Protein AF-A0A821V6W7-F1 (afdb_monomer_lite)

Structure (mmCIF, N/CA/C/O backbone):
data_AF-A0A821V6W7-F1
#
_entry.id   AF-A0A821V6W7-F1
#
loop_
_atom_site.group_PDB
_atom_site.id
_atom_site.type_symbol
_atom_site.label_atom_id
_atom_site.label_alt_id
_atom_site.label_comp_id
_atom_site.label_asym_id
_atom_site.label_entity_id
_atom_site.label_seq_id
_atom_site.pdbx_PDB_ins_code
_atom_site.Cartn_x
_atom_site.Cartn_y
_atom_site.Cartn_z
_atom_site.occupancy
_atom_site.B_iso_or_equiv
_atom_site.auth_seq_id
_atom_site.auth_comp_id
_atom_site.auth_asym_id
_atom_site.auth_atom_id
_atom_site.pdbx_PDB_model_num
ATOM 1 N N . MET A 1 1 ? 1.147 -3.392 15.642 1.00 85.88 1 MET A N 1
ATOM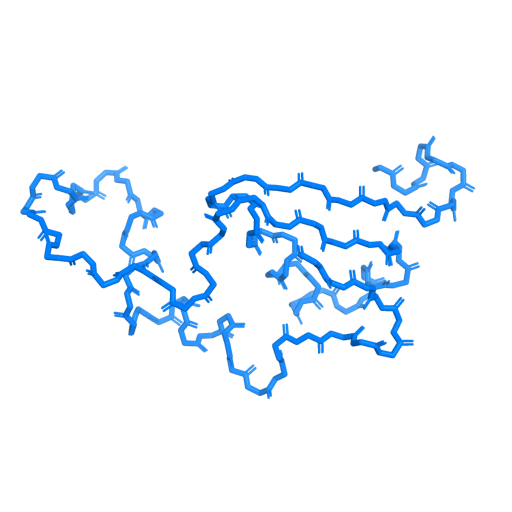 2 C CA . MET A 1 1 ? 0.984 -1.955 15.964 1.00 85.88 1 MET A CA 1
ATOM 3 C C . MET A 1 1 ? -0.399 -1.669 16.525 1.00 85.88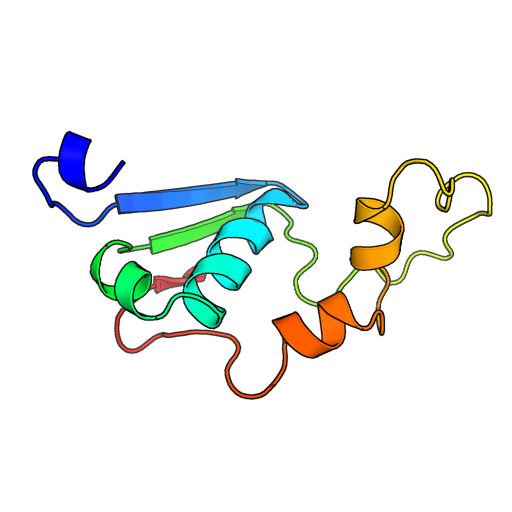 1 MET A C 1
ATOM 5 O O . MET A 1 1 ? -0.462 -1.261 17.669 1.00 85.88 1 MET A O 1
ATOM 9 N N . TYR A 1 2 ? -1.477 -1.968 15.793 1.00 94.25 2 TYR A N 1
ATOM 10 C CA . TYR A 1 2 ? -2.864 -1.766 16.241 1.00 94.25 2 TYR A CA 1
ATOM 11 C C . TYR A 1 2 ? -3.185 -2.359 17.628 1.00 94.25 2 TYR A C 1
ATOM 13 O O . TYR A 1 2 ? -3.612 -1.633 18.517 1.00 94.25 2 TYR A O 1
ATOM 21 N N . GLU A 1 3 ? -2.876 -3.639 17.869 1.00 96.38 3 GLU A N 1
ATOM 22 C CA . GLU A 1 3 ? -3.101 -4.255 19.194 1.00 96.38 3 GLU A CA 1
ATOM 23 C C . GLU A 1 3 ? -2.271 -3.590 20.302 1.00 96.38 3 GLU A C 1
ATOM 25 O O . GLU A 1 3 ? -2.762 -3.345 21.397 1.00 96.38 3 GLU A O 1
ATOM 30 N N . ARG A 1 4 ? -1.019 -3.216 20.002 1.00 96.75 4 ARG A N 1
ATOM 31 C CA . ARG A 1 4 ? -0.147 -2.496 20.950 1.00 96.75 4 ARG A CA 1
ATOM 32 C C . ARG A 1 4 ? -0.633 -1.074 21.233 1.00 96.75 4 ARG A C 1
ATOM 34 O O . ARG A 1 4 ? -0.285 -0.513 22.261 1.00 96.75 4 ARG A O 1
ATOM 41 N N . ALA A 1 5 ? -1.422 -0.507 20.326 1.00 96.44 5 ALA A N 1
ATOM 42 C CA . ALA A 1 5 ? -2.098 0.769 20.492 1.00 96.44 5 ALA A CA 1
ATOM 43 C C . ALA A 1 5 ? -3.478 0.604 21.156 1.00 96.44 5 ALA A C 1
ATOM 45 O O . ALA A 1 5 ? -4.328 1.471 20.987 1.00 96.44 5 ALA A O 1
ATOM 46 N N . ASN A 1 6 ? -3.739 -0.508 21.859 1.00 96.69 6 ASN A N 1
ATOM 47 C CA . ASN A 1 6 ? -5.040 -0.824 22.460 1.00 96.69 6 ASN A CA 1
ATOM 48 C C . ASN A 1 6 ? -6.199 -0.700 21.463 1.00 96.69 6 ASN A C 1
ATOM 50 O O . ASN A 1 6 ? -7.269 -0.196 21.796 1.00 96.69 6 ASN A O 1
ATOM 54 N N . ARG A 1 7 ? -5.976 -1.142 20.218 1.00 95.81 7 ARG A N 1
ATOM 55 C CA . ARG A 1 7 ? -6.971 -1.105 19.137 1.00 95.81 7 ARG A CA 1
ATOM 56 C C . ARG A 1 7 ? -7.412 0.311 18.738 1.00 95.81 7 ARG A C 1
ATOM 58 O O . ARG A 1 7 ? -8.419 0.476 18.047 1.00 95.81 7 ARG A O 1
ATOM 65 N N . HIS A 1 8 ? -6.646 1.339 19.104 1.00 97.62 8 HIS A N 1
ATOM 66 C CA . HIS A 1 8 ? -6.766 2.651 18.483 1.00 97.62 8 HIS A CA 1
ATOM 67 C C . HIS A 1 8 ? -6.166 2.620 17.076 1.00 97.62 8 HIS A C 1
ATOM 69 O O . HIS A 1 8 ? -5.124 2.003 16.832 1.00 97.62 8 HIS A O 1
ATOM 75 N N . ARG A 1 9 ? -6.838 3.297 16.139 1.00 97.81 9 ARG A N 1
ATOM 76 C CA . ARG A 1 9 ? -6.357 3.425 14.762 1.00 97.81 9 ARG A CA 1
ATOM 77 C C . ARG A 1 9 ? -5.004 4.135 14.753 1.00 97.81 9 ARG A C 1
ATOM 79 O O . ARG A 1 9 ? -4.803 5.103 15.483 1.00 97.81 9 ARG A O 1
ATOM 86 N N . VAL A 1 10 ? -4.087 3.660 13.919 1.00 97.62 10 VAL A N 1
ATOM 87 C CA . VAL A 1 10 ? -2.710 4.164 13.865 1.00 97.62 10 VAL A CA 1
ATOM 88 C C . VAL A 1 10 ? -2.494 5.089 12.674 1.00 97.62 10 VAL A C 1
ATOM 90 O O . VAL A 1 10 ? -3.106 4.925 11.621 1.00 97.62 10 VAL A O 1
ATOM 93 N N . ASN A 1 11 ? -1.587 6.048 12.834 1.00 97.38 11 ASN A N 1
ATOM 94 C CA . ASN A 1 11 ? -1.077 6.852 11.728 1.00 97.38 11 ASN A CA 1
ATOM 95 C C . ASN A 1 11 ? 0.203 6.209 11.201 1.00 97.38 11 ASN A C 1
ATOM 97 O O . ASN A 1 11 ? 1.026 5.743 11.992 1.00 97.38 11 ASN A O 1
ATOM 101 N N . ILE A 1 12 ? 0.379 6.201 9.885 1.00 96.75 12 ILE A N 1
ATOM 102 C CA . ILE A 1 12 ? 1.572 5.660 9.241 1.00 96.75 12 ILE A CA 1
ATOM 103 C C . ILE A 1 12 ? 2.261 6.781 8.476 1.00 96.75 12 ILE A C 1
ATOM 105 O O . ILE A 1 12 ? 1.631 7.463 7.673 1.00 96.75 12 ILE A O 1
ATOM 109 N N . ILE A 1 13 ? 3.555 6.959 8.729 1.00 96.44 13 ILE A N 1
ATOM 110 C CA . ILE A 1 13 ? 4.409 7.899 8.004 1.00 96.44 13 ILE A CA 1
ATOM 111 C C . ILE A 1 13 ? 5.489 7.076 7.313 1.00 96.44 13 ILE A C 1
ATOM 113 O O . ILE A 1 13 ? 6.174 6.294 7.972 1.00 96.44 13 ILE A O 1
ATOM 117 N N . GLY A 1 14 ? 5.620 7.229 5.999 1.00 93.94 14 GLY A N 1
ATOM 118 C CA . GLY A 1 14 ? 6.609 6.513 5.199 1.00 93.94 14 GLY A CA 1
ATOM 119 C C . GLY A 1 14 ? 7.388 7.466 4.305 1.00 93.94 14 GLY A C 1
ATOM 120 O O . GLY A 1 14 ? 6.830 8.430 3.787 1.00 93.94 14 GLY A O 1
ATOM 121 N N . HIS A 1 15 ? 8.677 7.197 4.115 1.00 94.06 15 HIS A N 1
ATOM 122 C CA . HIS A 1 15 ? 9.558 7.981 3.253 1.00 94.06 15 HIS A CA 1
ATOM 123 C C . HIS A 1 15 ? 10.003 7.149 2.048 1.00 94.06 15 HIS A C 1
ATOM 125 O O . HIS A 1 15 ? 10.318 5.969 2.198 1.00 94.06 15 HIS A O 1
ATOM 131 N N . SER A 1 16 ? 10.065 7.764 0.864 1.00 90.69 16 SER A N 1
ATOM 132 C CA . SER A 1 16 ? 10.514 7.113 -0.371 1.00 90.69 16 SER A CA 1
ATOM 133 C C . SER A 1 16 ? 9.703 5.834 -0.662 1.00 90.69 16 SER A C 1
ATOM 135 O O . SER A 1 16 ? 8.474 5.894 -0.733 1.00 90.69 16 SER A O 1
ATOM 137 N N . GLN A 1 17 ? 10.356 4.676 -0.799 1.00 85.94 17 GLN A N 1
ATOM 138 C CA . GLN A 1 17 ? 9.716 3.363 -0.958 1.00 85.94 17 GLN A CA 1
ATOM 139 C C . GLN A 1 17 ? 8.646 3.090 0.110 1.00 85.94 17 GLN A C 1
ATOM 141 O O . GLN A 1 17 ? 7.540 2.652 -0.212 1.00 85.94 17 GLN A O 1
ATOM 146 N N . ASP A 1 18 ? 8.940 3.376 1.377 1.00 85.50 18 ASP A N 1
ATOM 147 C CA . ASP A 1 18 ? 8.050 3.008 2.481 1.00 85.50 18 ASP A CA 1
ATOM 148 C C . ASP A 1 18 ? 6.803 3.884 2.556 1.00 85.50 18 ASP A C 1
ATOM 150 O O . ASP A 1 18 ? 5.820 3.513 3.193 1.00 85.50 18 ASP A O 1
ATOM 154 N N . GLY A 1 19 ? 6.784 5.010 1.838 1.00 88.94 19 GLY A N 1
ATOM 155 C CA . GLY A 1 19 ? 5.562 5.776 1.615 1.00 88.94 19 GLY A CA 1
ATOM 156 C C . GLY A 1 19 ? 4.538 5.045 0.737 1.00 88.94 19 GLY A C 1
ATOM 157 O O . GLY A 1 19 ? 3.430 5.542 0.565 1.00 88.94 19 GLY A O 1
ATOM 158 N N . MET A 1 20 ? 4.872 3.874 0.184 1.00 90.19 20 MET A N 1
ATOM 159 C CA . MET A 1 20 ? 3.976 3.054 -0.638 1.00 90.19 20 MET A CA 1
ATOM 160 C C . MET A 1 20 ? 3.605 1.726 0.013 1.00 90.19 20 MET A C 1
ATOM 162 O O . MET A 1 20 ? 2.485 1.250 -0.179 1.00 90.19 20 MET A O 1
ATOM 166 N N . THR A 1 21 ? 4.504 1.143 0.809 1.00 91.12 21 THR A N 1
ATOM 167 C CA . THR A 1 21 ? 4.308 -0.157 1.474 1.00 91.12 21 THR A CA 1
ATOM 168 C C . THR A 1 21 ? 2.953 -0.272 2.200 1.00 91.12 21 THR A C 1
ATOM 170 O O . THR A 1 21 ? 2.264 -1.278 2.014 1.00 91.12 21 THR A O 1
ATOM 173 N N . PRO A 1 22 ? 2.472 0.746 2.945 1.00 92.69 22 PRO A N 1
ATOM 174 C CA . PRO A 1 22 ? 1.162 0.677 3.588 1.00 92.69 22 PRO A CA 1
ATOM 175 C C . PRO A 1 22 ? -0.002 0.665 2.589 1.00 92.69 22 PRO A C 1
ATOM 177 O O . PRO A 1 22 ? -0.958 -0.073 2.796 1.00 92.69 22 PRO A O 1
ATOM 180 N N . ARG A 1 23 ? 0.079 1.401 1.469 1.00 93.25 23 ARG A N 1
ATOM 181 C CA . ARG A 1 23 ? -0.951 1.363 0.409 1.00 93.25 23 ARG A CA 1
ATOM 182 C C . ARG A 1 23 ? -1.058 -0.030 -0.209 1.00 93.25 23 ARG A C 1
ATOM 184 O O . ARG A 1 23 ? -2.167 -0.490 -0.465 1.00 93.25 23 ARG A O 1
ATOM 191 N N . TRP A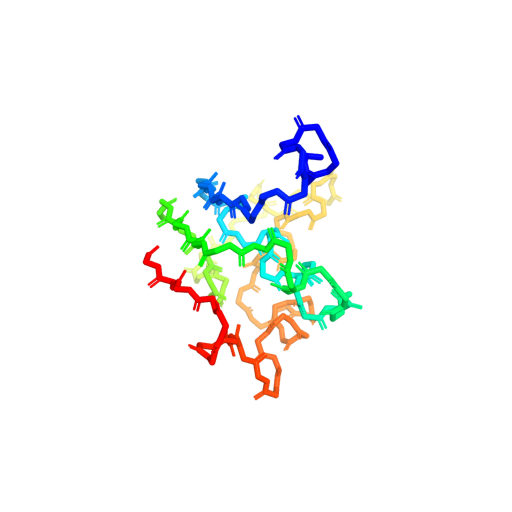 1 24 ? 0.069 -0.721 -0.390 1.00 93.94 24 TRP A N 1
ATOM 192 C CA . TRP A 1 24 ? 0.071 -2.105 -0.868 1.00 93.94 24 TRP A CA 1
ATOM 193 C C . TRP A 1 24 ? -0.684 -3.014 0.109 1.00 93.94 24 TRP A C 1
ATOM 195 O O . TRP A 1 24 ? -1.579 -3.755 -0.298 1.00 93.94 24 TRP A O 1
ATOM 205 N N . ALA A 1 25 ? -0.396 -2.896 1.410 1.00 95.00 25 ALA A N 1
ATOM 206 C CA . ALA A 1 25 ? -1.098 -3.657 2.440 1.00 95.00 25 ALA A CA 1
ATOM 207 C C . ALA A 1 25 ? -2.611 -3.374 2.442 1.00 95.00 25 ALA A C 1
ATOM 209 O O . ALA A 1 25 ? -3.410 -4.301 2.377 1.00 95.00 25 ALA A O 1
ATOM 210 N N . LEU A 1 26 ? -3.018 -2.102 2.418 1.00 94.69 26 LEU A N 1
ATOM 211 C CA . LEU A 1 26 ? -4.433 -1.707 2.417 1.00 94.69 26 LEU A CA 1
ATOM 212 C C . LEU A 1 26 ? -5.189 -2.214 1.181 1.00 94.69 26 LEU A C 1
ATOM 214 O O . LEU A 1 26 ? -6.393 -2.489 1.244 1.00 94.69 26 LEU A O 1
ATOM 218 N N . ARG A 1 27 ? -4.497 -2.343 0.046 1.00 94.25 27 ARG A N 1
ATOM 219 C CA . ARG A 1 27 ? -5.071 -2.873 -1.188 1.00 94.25 27 ARG A CA 1
ATOM 220 C C . ARG A 1 27 ? -5.320 -4.376 -1.102 1.00 94.25 27 ARG A C 1
ATOM 222 O O . ARG A 1 27 ? -6.444 -4.803 -1.361 1.00 94.25 27 ARG A O 1
ATOM 229 N N . PHE A 1 28 ? -4.307 -5.153 -0.725 1.00 95.44 28 PHE A N 1
ATOM 230 C CA . PHE A 1 28 ? -4.355 -6.620 -0.785 1.00 95.44 28 PHE A CA 1
ATOM 231 C C . PHE A 1 28 ? -4.799 -7.301 0.523 1.00 95.44 28 PHE A C 1
ATOM 233 O O . PHE A 1 28 ? -5.155 -8.475 0.492 1.00 95.44 28 PHE A O 1
ATOM 240 N N . TRP A 1 29 ? -4.871 -6.561 1.636 1.00 96.75 29 TRP A N 1
ATOM 241 C CA . TRP A 1 29 ? -5.422 -6.995 2.928 1.00 96.75 29 TRP A CA 1
ATOM 242 C C . TRP A 1 29 ? -6.480 -5.996 3.424 1.00 96.75 29 TRP A C 1
ATOM 244 O O . TRP A 1 29 ? -6.181 -5.111 4.233 1.00 96.75 29 TRP A O 1
ATOM 254 N N . PRO A 1 30 ? -7.725 -6.079 2.916 1.00 95.75 30 PRO A N 1
ATOM 255 C CA . PRO A 1 30 ? -8.762 -5.080 3.184 1.00 95.75 30 PRO A CA 1
ATOM 256 C C . PRO A 1 30 ? -9.129 -4.907 4.664 1.00 95.75 30 PRO A C 1
ATOM 258 O O . PRO A 1 30 ? -9.532 -3.820 5.073 1.00 95.75 30 PRO A O 1
ATOM 261 N N . ASP A 1 31 ? -8.968 -5.949 5.476 1.00 96.81 31 ASP A N 1
ATOM 262 C CA . ASP A 1 31 ? -9.218 -5.948 6.919 1.00 96.81 31 ASP A CA 1
ATOM 263 C C . ASP A 1 31 ? -8.330 -4.942 7.675 1.00 96.81 31 ASP A C 1
ATOM 265 O O . ASP A 1 31 ? -8.750 -4.355 8.678 1.00 96.81 31 ASP A O 1
ATOM 269 N N . THR A 1 32 ? -7.143 -4.647 7.138 1.00 96.56 32 THR A N 1
ATOM 270 C CA . THR A 1 32 ? -6.203 -3.678 7.722 1.00 96.56 32 THR A CA 1
ATOM 271 C C . THR A 1 32 ? -6.679 -2.224 7.635 1.00 96.56 32 THR A C 1
ATOM 273 O O . THR A 1 32 ? -6.217 -1.389 8.415 1.00 96.56 32 THR A O 1
ATOM 276 N N . ARG A 1 33 ? -7.636 -1.895 6.754 1.00 96.31 33 ARG A N 1
ATOM 277 C CA . ARG A 1 33 ? -8.128 -0.512 6.561 1.00 96.31 33 ARG A CA 1
ATOM 278 C C . ARG A 1 33 ? -8.771 0.063 7.818 1.00 96.31 33 ARG A C 1
ATOM 280 O O . ARG A 1 33 ? -8.529 1.215 8.173 1.00 96.31 33 ARG A O 1
ATOM 287 N N . SER A 1 34 ? -9.490 -0.783 8.554 1.00 96.69 34 SER A N 1
ATOM 288 C CA . SER A 1 34 ? -10.105 -0.426 9.838 1.00 96.69 34 SER A CA 1
ATOM 289 C C . SER A 1 34 ? -9.082 -0.028 10.915 1.00 96.69 34 SER A C 1
ATOM 291 O O . SER A 1 34 ? -9.425 0.649 11.883 1.00 96.69 34 SER A O 1
ATOM 293 N N . MET A 1 35 ? -7.810 -0.400 10.737 1.00 97.75 35 MET A N 1
ATOM 294 C CA . MET A 1 35 ? -6.739 -0.190 11.711 1.00 97.75 35 MET A CA 1
ATOM 295 C C . MET A 1 35 ? -5.946 1.103 11.482 1.00 97.75 35 MET A C 1
ATOM 297 O O . MET A 1 35 ? -5.211 1.520 12.375 1.00 97.75 35 MET A O 1
ATOM 301 N N . VAL A 1 36 ? -6.062 1.740 10.314 1.00 97.56 36 VAL A N 1
ATOM 302 C CA . VAL A 1 36 ? -5.235 2.894 9.911 1.00 97.56 36 VAL A CA 1
ATOM 303 C C . VAL A 1 36 ? -6.090 4.148 9.849 1.00 97.56 36 VAL A C 1
ATOM 305 O O . VAL A 1 36 ? -7.159 4.096 9.266 1.00 97.56 36 VAL A O 1
ATOM 308 N N . ASN A 1 37 ? -5.644 5.260 10.435 1.00 97.75 37 ASN A N 1
ATOM 309 C CA . ASN A 1 37 ? -6.359 6.542 10.420 1.00 97.75 37 ASN A CA 1
ATOM 310 C C . ASN A 1 37 ? -5.814 7.508 9.358 1.00 97.75 37 ASN A C 1
ATOM 312 O O . ASN A 1 37 ? -6.576 8.040 8.558 1.00 97.75 37 ASN A O 1
ATOM 316 N N . ASN A 1 38 ? -4.493 7.706 9.338 1.00 96.75 38 ASN A N 1
ATOM 317 C CA . ASN A 1 38 ? -3.812 8.568 8.373 1.00 96.75 38 ASN A CA 1
ATOM 318 C C . ASN A 1 38 ? -2.624 7.844 7.737 1.00 96.75 38 ASN A C 1
ATOM 320 O O . ASN A 1 38 ? -1.920 7.086 8.413 1.00 96.75 38 ASN A O 1
ATOM 324 N N . MET A 1 39 ? -2.351 8.161 6.476 1.00 95.50 39 MET A N 1
ATOM 325 C CA . MET A 1 39 ? -1.146 7.766 5.763 1.00 95.50 39 MET A CA 1
ATOM 326 C C . MET A 1 39 ? -0.451 9.003 5.192 1.00 95.50 39 MET A C 1
ATOM 328 O O . MET A 1 39 ? -0.988 9.669 4.313 1.00 95.50 39 MET A O 1
ATOM 332 N N . VAL A 1 40 ? 0.753 9.283 5.689 1.00 95.38 40 VAL A N 1
ATOM 333 C CA . VAL A 1 40 ? 1.571 10.427 5.277 1.00 95.38 40 VAL A CA 1
ATOM 334 C C . VAL A 1 40 ? 2.781 9.932 4.492 1.00 95.38 40 VAL A C 1
ATOM 336 O O . VAL A 1 40 ? 3.590 9.155 5.006 1.00 95.38 40 VAL A O 1
ATOM 339 N N . GLY A 1 41 ? 2.909 10.372 3.244 1.00 94.06 41 GLY A N 1
ATOM 340 C CA . GLY A 1 41 ? 4.005 9.999 2.356 1.00 94.06 41 GLY A CA 1
ATOM 341 C C . GLY A 1 41 ? 5.020 11.124 2.175 1.00 94.06 41 GLY A C 1
ATOM 342 O O . GLY A 1 41 ? 4.714 12.161 1.597 1.00 94.06 41 GLY A O 1
ATOM 343 N N . LEU A 1 42 ? 6.273 10.886 2.559 1.00 94.62 42 LEU A N 1
ATOM 344 C CA . LEU A 1 42 ? 7.395 11.793 2.310 1.00 94.62 42 LEU A CA 1
ATOM 345 C C . LEU A 1 42 ? 8.137 11.353 1.038 1.00 94.62 42 LEU A C 1
ATOM 347 O O . LEU A 1 42 ? 8.860 10.360 1.049 1.00 94.62 42 LEU A O 1
ATOM 351 N N . ALA A 1 43 ? 7.932 12.074 -0.067 1.00 91.94 43 ALA A N 1
ATOM 352 C CA . ALA A 1 43 ? 8.481 11.749 -1.392 1.00 91.94 43 ALA A CA 1
ATOM 353 C C . ALA A 1 43 ? 8.231 10.293 -1.885 1.00 91.94 43 ALA A C 1
ATOM 355 O O . ALA A 1 43 ? 9.169 9.630 -2.335 1.00 91.94 43 ALA A O 1
ATOM 356 N N . PRO A 1 44 ? 6.991 9.759 -1.818 1.00 89.69 44 PRO A N 1
ATOM 357 C CA . PRO A 1 44 ? 6.693 8.409 -2.292 1.00 89.69 44 PRO A CA 1
ATOM 358 C C . PRO A 1 44 ? 6.679 8.311 -3.824 1.00 89.69 44 PRO A C 1
ATOM 360 O O . PRO A 1 44 ? 6.094 9.158 -4.503 1.00 89.69 44 PRO A O 1
ATOM 363 N N . ALA A 1 45 ? 7.216 7.218 -4.370 1.00 85.81 45 ALA A N 1
ATOM 364 C CA . ALA A 1 45 ? 7.207 6.917 -5.807 1.00 85.81 45 ALA A CA 1
ATOM 365 C C . ALA A 1 45 ? 5.856 6.334 -6.285 1.00 85.81 45 ALA A C 1
ATOM 367 O O . ALA A 1 45 ? 5.805 5.249 -6.856 1.00 85.81 45 ALA A O 1
ATOM 368 N N . LYS A 1 46 ? 4.741 7.033 -6.022 1.00 84.25 46 LYS A N 1
ATOM 369 C CA . LYS A 1 46 ? 3.358 6.503 -6.129 1.00 84.25 46 LYS A CA 1
ATOM 370 C C . LYS A 1 46 ? 3.010 5.852 -7.476 1.00 84.25 46 LYS A C 1
ATOM 372 O O . LYS A 1 46 ? 2.291 4.861 -7.494 1.00 84.25 46 LYS A O 1
ATOM 377 N N . HIS A 1 47 ? 3.549 6.374 -8.572 1.00 88.88 47 HIS A N 1
ATOM 378 C CA . HIS A 1 47 ? 3.350 5.831 -9.922 1.00 88.88 47 HIS A CA 1
ATOM 379 C C . HIS A 1 47 ? 4.633 5.231 -10.502 1.00 88.88 47 HIS A C 1
ATOM 381 O O . HIS A 1 47 ? 4.753 5.023 -11.701 1.00 88.88 47 HIS A O 1
ATOM 387 N N . GLY A 1 48 ? 5.594 4.924 -9.640 1.00 85.31 48 GLY A N 1
ATOM 388 C CA . GLY A 1 48 ? 6.939 4.555 -10.025 1.00 85.31 48 GLY A CA 1
ATOM 389 C C . GLY A 1 48 ? 7.816 5.769 -10.275 1.00 85.31 48 GLY A C 1
ATOM 390 O O . GLY A 1 48 ? 7.414 6.920 -10.086 1.00 85.31 48 GLY A O 1
ATOM 391 N N . ILE A 1 49 ? 9.055 5.480 -10.642 1.00 81.75 49 ILE A N 1
ATOM 392 C CA . ILE A 1 49 ? 10.035 6.483 -11.036 1.00 81.75 49 ILE A CA 1
ATOM 393 C C . ILE A 1 49 ? 10.263 6.396 -12.543 1.00 81.75 49 ILE A C 1
ATOM 395 O O . ILE A 1 49 ? 10.659 5.349 -13.058 1.00 81.75 49 ILE A O 1
ATOM 399 N N . ASP A 1 50 ? 10.070 7.521 -13.233 1.00 73.69 50 ASP A N 1
ATOM 400 C CA . ASP A 1 50 ? 10.545 7.740 -14.603 1.00 73.69 50 ASP A CA 1
ATOM 401 C C . ASP A 1 50 ? 12.040 8.052 -14.554 1.00 73.69 50 ASP A C 1
ATOM 403 O O . ASP A 1 50 ? 12.502 9.148 -14.870 1.00 73.69 50 ASP A O 1
ATOM 407 N N . ARG A 1 51 ? 12.824 7.108 -14.043 1.00 59.31 51 ARG A N 1
ATOM 408 C CA . ARG A 1 51 ? 14.271 7.209 -14.139 1.00 59.31 51 ARG A CA 1
ATOM 409 C C . ARG A 1 51 ? 14.667 6.494 -15.418 1.00 59.31 51 ARG A C 1
ATOM 411 O O . ARG A 1 51 ? 14.226 5.373 -15.663 1.00 59.31 51 ARG A O 1
ATOM 418 N N . GLN A 1 52 ? 15.524 7.129 -16.214 1.00 55.31 52 GLN A N 1
ATOM 419 C CA . GLN A 1 52 ? 16.425 6.403 -17.101 1.00 55.31 52 GLN A CA 1
ATOM 420 C C . GLN A 1 52 ? 17.304 5.580 -16.159 1.00 55.31 52 GLN A C 1
ATOM 422 O O . GLN A 1 52 ? 18.327 6.056 -15.673 1.00 55.31 52 GLN A O 1
ATOM 427 N N . LEU A 1 53 ? 16.790 4.430 -15.731 1.00 60.56 53 LEU A N 1
ATOM 428 C CA . LEU A 1 53 ? 17.513 3.563 -14.833 1.00 60.56 53 LEU A CA 1
ATOM 429 C C . LEU A 1 53 ? 18.726 3.114 -15.639 1.00 60.56 53 LEU A C 1
ATOM 431 O O . LEU A 1 53 ? 18.575 2.445 -16.660 1.00 60.56 53 LEU A O 1
ATOM 435 N N . SER A 1 54 ? 19.910 3.573 -15.247 1.00 60.06 54 SER A N 1
ATOM 436 C CA . SER A 1 54 ? 21.134 3.019 -15.802 1.00 60.06 54 SER A CA 1
ATOM 437 C C . SER A 1 54 ? 21.185 1.527 -15.466 1.00 60.06 54 SER A C 1
ATOM 439 O O . SER A 1 54 ? 20.548 1.073 -14.510 1.00 60.06 54 SER A O 1
ATOM 441 N N . ASP A 1 55 ? 21.969 0.753 -16.212 1.00 58.59 55 ASP A N 1
ATOM 442 C CA . ASP A 1 55 ? 22.167 -0.669 -15.900 1.00 58.59 55 ASP A CA 1
ATOM 443 C C . ASP A 1 55 ? 22.673 -0.875 -14.448 1.00 58.59 55 ASP A C 1
ATOM 445 O O . ASP A 1 55 ? 22.343 -1.873 -13.807 1.00 58.59 55 ASP A O 1
ATOM 449 N N . ASP A 1 56 ? 23.366 0.121 -13.876 1.00 61.94 56 ASP A N 1
ATOM 450 C CA . ASP A 1 56 ? 23.791 0.158 -12.466 1.00 61.94 56 ASP A CA 1
ATOM 451 C C . ASP A 1 56 ? 22.630 0.394 -11.475 1.00 61.94 56 ASP A C 1
ATOM 453 O O . ASP A 1 56 ? 22.619 -0.138 -10.354 1.00 61.94 56 ASP A O 1
ATOM 457 N N . ASP A 1 57 ? 21.617 1.168 -11.879 1.00 61.62 57 ASP A N 1
ATOM 458 C CA . ASP A 1 57 ? 20.387 1.364 -11.110 1.00 61.62 57 ASP A CA 1
ATOM 459 C C . ASP A 1 57 ? 19.511 0.100 -11.150 1.00 61.62 57 ASP A C 1
ATOM 461 O O . ASP A 1 57 ? 18.809 -0.177 -10.182 1.00 61.62 57 ASP A O 1
ATOM 465 N N . LEU A 1 58 ? 19.616 -0.739 -12.182 1.00 66.19 58 LEU A N 1
ATOM 466 C CA . LEU A 1 58 ? 18.831 -1.969 -12.358 1.00 66.19 58 LEU A CA 1
ATOM 467 C C . LEU A 1 58 ? 19.579 -3.259 -12.016 1.00 66.19 58 LEU A C 1
ATOM 469 O O . LEU A 1 58 ? 19.310 -4.328 -12.565 1.00 66.19 58 LEU A O 1
ATOM 473 N N . SER A 1 59 ? 20.473 -3.189 -11.031 1.00 68.81 59 SER A N 1
ATOM 474 C CA . SER A 1 59 ? 21.138 -4.377 -10.503 1.00 68.81 59 SER A CA 1
ATOM 475 C C . SER A 1 59 ? 20.123 -5.499 -10.189 1.00 68.81 59 SER A C 1
ATOM 477 O O . SER A 1 59 ? 19.187 -5.280 -9.409 1.00 68.81 59 SER A O 1
ATOM 479 N N . PRO A 1 60 ? 20.281 -6.716 -10.749 1.00 69.94 60 PRO A N 1
ATOM 480 C CA . PRO A 1 60 ? 19.322 -7.815 -10.576 1.00 69.94 60 PRO A CA 1
A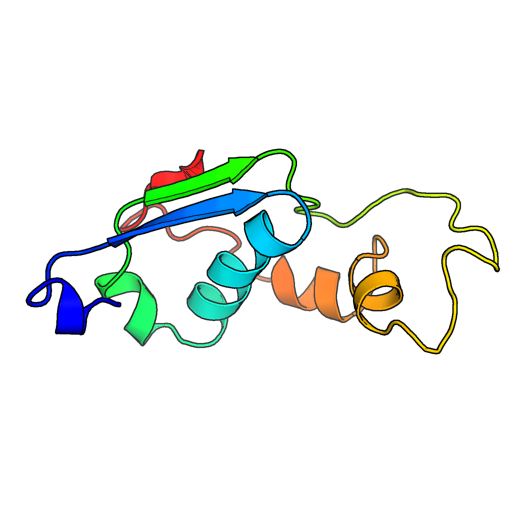TOM 481 C C . PRO A 1 60 ? 19.216 -8.293 -9.120 1.00 69.94 60 PRO A C 1
ATOM 483 O O . PRO A 1 60 ? 18.274 -8.990 -8.751 1.00 69.94 60 PRO A O 1
ATOM 486 N N . TRP A 1 61 ? 20.162 -7.886 -8.274 1.00 76.38 61 TRP A N 1
ATOM 487 C CA . TRP A 1 61 ? 20.233 -8.237 -6.859 1.00 76.38 61 TRP A CA 1
ATOM 488 C C . TRP A 1 61 ? 19.312 -7.397 -5.968 1.00 76.38 61 TRP A C 1
ATOM 490 O O . TRP A 1 61 ? 19.176 -7.703 -4.785 1.00 76.38 61 TRP A O 1
ATOM 500 N N . ILE A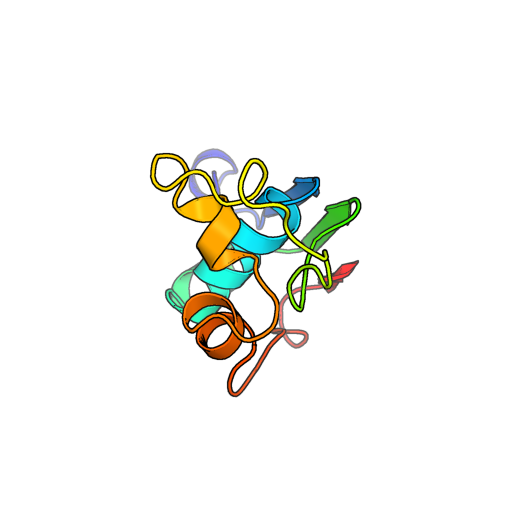 1 62 ? 18.668 -6.350 -6.505 1.00 83.44 62 ILE A N 1
ATOM 501 C CA . ILE A 1 62 ? 17.762 -5.478 -5.744 1.00 83.44 62 ILE A CA 1
ATOM 502 C C . ILE A 1 62 ? 16.383 -5.448 -6.426 1.00 83.44 62 ILE A C 1
ATOM 504 O O . ILE A 1 62 ? 16.055 -4.482 -7.121 1.00 83.44 62 ILE A O 1
ATOM 508 N N . PRO A 1 63 ? 15.536 -6.479 -6.216 1.00 85.94 63 PRO A N 1
ATOM 509 C CA . PRO A 1 63 ? 14.231 -6.595 -6.873 1.00 85.94 63 PRO A CA 1
ATOM 510 C C . PRO A 1 63 ? 13.336 -5.362 -6.711 1.00 85.94 63 PRO A C 1
ATOM 512 O O . PRO A 1 63 ? 12.629 -4.986 -7.641 1.00 85.94 63 PRO A O 1
ATOM 515 N N . ALA A 1 64 ? 13.408 -4.687 -5.559 1.00 85.31 64 ALA A N 1
ATOM 516 C CA . ALA A 1 64 ? 12.633 -3.478 -5.288 1.00 85.31 64 ALA A CA 1
ATOM 517 C C . ALA A 1 64 ? 12.840 -2.380 -6.347 1.00 85.31 64 ALA A C 1
ATOM 519 O O . ALA A 1 64 ? 11.890 -1.685 -6.695 1.00 85.31 64 ALA A O 1
ATOM 520 N N . ARG A 1 65 ? 14.047 -2.245 -6.917 1.00 82.00 65 ARG A N 1
ATOM 521 C CA . ARG A 1 65 ? 14.321 -1.228 -7.946 1.00 82.00 65 ARG A CA 1
ATOM 522 C C . ARG A 1 65 ? 13.557 -1.501 -9.241 1.00 82.00 65 ARG A C 1
ATOM 524 O O . ARG A 1 65 ? 12.966 -0.584 -9.801 1.00 82.00 65 ARG A O 1
ATOM 531 N N . TRP A 1 66 ? 13.481 -2.767 -9.650 1.00 85.38 66 TRP A N 1
ATOM 532 C CA . TRP A 1 66 ? 12.660 -3.203 -10.783 1.00 85.38 66 TRP A CA 1
ATOM 533 C C . TRP A 1 66 ? 11.166 -3.007 -10.519 1.00 85.38 66 TRP A C 1
ATOM 535 O O . TRP A 1 66 ? 10.416 -2.606 -11.404 1.00 85.38 66 TRP A O 1
ATOM 545 N N . GLN A 1 67 ? 10.725 -3.255 -9.285 1.00 89.06 67 GLN A N 1
ATOM 546 C CA . GLN A 1 67 ? 9.326 -3.084 -8.893 1.00 89.06 67 GLN A CA 1
ATOM 547 C C . GLN A 1 67 ? 8.895 -1.606 -8.888 1.00 89.06 67 GLN A C 1
ATOM 549 O O . GLN A 1 67 ? 7.739 -1.322 -9.196 1.00 89.06 67 GLN A O 1
ATOM 554 N N . PHE A 1 68 ? 9.806 -0.664 -8.617 1.00 86.31 68 PHE A N 1
ATOM 555 C CA . PHE A 1 68 ? 9.524 0.778 -8.687 1.00 86.31 68 PHE A CA 1
ATOM 556 C C . PHE A 1 68 ? 9.568 1.390 -10.079 1.00 86.31 68 PHE A C 1
ATOM 558 O O . PHE A 1 68 ? 9.185 2.552 -10.221 1.00 86.31 68 PHE A O 1
ATOM 565 N N . ALA A 1 69 ? 10.022 0.661 -11.095 1.00 85.06 69 ALA A N 1
ATOM 566 C CA . ALA A 1 69 ? 10.014 1.186 -12.450 1.00 85.06 69 ALA A CA 1
ATOM 567 C C . ALA A 1 69 ? 8.579 1.542 -12.871 1.00 85.06 69 ALA A C 1
ATOM 569 O O . ALA A 1 69 ? 7.636 0.776 -12.628 1.00 85.06 69 ALA A O 1
ATOM 570 N N . HIS A 1 70 ? 8.409 2.708 -13.500 1.00 87.56 70 HIS A N 1
ATOM 571 C CA . HIS A 1 70 ? 7.138 3.059 -14.126 1.00 87.56 70 HIS A CA 1
ATOM 572 C C . HIS A 1 70 ? 6.739 1.958 -15.128 1.00 87.56 70 HIS A C 1
ATOM 574 O O . HIS A 1 70 ? 7.567 1.455 -15.888 1.00 87.56 70 HIS A O 1
ATOM 580 N N . GLY A 1 71 ? 5.477 1.526 -15.078 1.00 87.81 71 GLY A N 1
ATOM 581 C CA . GLY A 1 71 ? 4.967 0.430 -15.911 1.00 87.81 71 GLY A CA 1
ATOM 582 C C . GLY A 1 71 ? 5.387 -0.987 -15.491 1.00 87.81 71 GLY A C 1
ATOM 583 O O . GLY A 1 71 ? 5.023 -1.943 -16.176 1.00 87.81 71 GLY A O 1
ATOM 584 N N . SER A 1 72 ? 6.111 -1.171 -14.378 1.00 90.38 72 SER A N 1
ATOM 585 C CA . SER A 1 72 ? 6.360 -2.515 -13.842 1.00 90.38 72 SER A CA 1
ATOM 586 C C . SER A 1 72 ? 5.039 -3.209 -13.478 1.00 90.38 72 SER A C 1
ATOM 588 O O . SER A 1 72 ? 4.063 -2.563 -13.091 1.00 90.38 72 SER A O 1
ATOM 590 N N . GLN A 1 73 ? 5.001 -4.545 -13.524 1.00 94.69 73 GLN A N 1
ATOM 591 C CA . GLN A 1 73 ? 3.788 -5.294 -13.162 1.00 94.69 73 GLN A CA 1
ATOM 592 C C . GLN A 1 73 ? 3.337 -5.021 -11.720 1.00 94.69 73 GLN A C 1
ATOM 594 O O . GLN A 1 73 ? 2.138 -4.947 -11.450 1.00 94.69 73 GLN A O 1
ATOM 599 N N . VAL A 1 74 ? 4.287 -4.825 -10.799 1.00 91.88 74 VAL A N 1
ATOM 600 C CA . VAL A 1 74 ? 3.985 -4.461 -9.409 1.00 91.88 74 VAL A CA 1
ATOM 601 C C . VAL A 1 74 ? 3.364 -3.070 -9.343 1.00 91.88 74 VAL A C 1
ATOM 603 O O . VAL A 1 74 ? 2.363 -2.897 -8.654 1.00 91.88 74 VAL A O 1
ATOM 606 N N . MET A 1 75 ? 3.883 -2.100 -10.099 1.00 92.44 75 MET A N 1
ATOM 607 C CA . MET A 1 75 ? 3.328 -0.747 -10.131 1.00 92.44 75 MET A CA 1
ATOM 608 C C . MET A 1 75 ? 1.929 -0.711 -10.758 1.00 92.44 75 MET A C 1
ATOM 610 O O . MET A 1 75 ? 1.030 -0.048 -10.237 1.00 92.44 75 MET A O 1
ATOM 614 N N . CYS A 1 76 ? 1.706 -1.478 -11.828 1.00 94.44 76 CYS A N 1
ATOM 615 C CA . CYS A 1 76 ? 0.380 -1.645 -12.419 1.00 94.44 76 CYS A CA 1
ATOM 616 C C . CYS A 1 76 ? -0.601 -2.281 -11.424 1.00 94.44 76 CYS A C 1
ATOM 618 O O . CYS A 1 76 ? -1.717 -1.794 -11.265 1.00 94.44 76 CYS A O 1
ATOM 620 N N . ALA A 1 77 ? -0.195 -3.332 -10.705 1.00 94.88 77 ALA A N 1
ATOM 621 C CA . ALA A 1 77 ? -1.039 -3.962 -9.690 1.00 94.88 77 ALA A CA 1
ATOM 622 C C . ALA A 1 77 ? -1.340 -3.014 -8.514 1.00 94.88 77 ALA A C 1
ATOM 624 O O . ALA A 1 77 ? -2.488 -2.951 -8.060 1.00 94.88 77 ALA A O 1
ATOM 625 N N . PHE A 1 78 ? -0.339 -2.248 -8.066 1.00 93.69 78 PHE A N 1
ATOM 626 C CA . PHE A 1 78 ? -0.438 -1.270 -6.980 1.00 93.69 78 PHE A CA 1
ATOM 627 C C . PHE A 1 78 ? -1.443 -0.149 -7.279 1.00 93.69 78 PHE A C 1
ATOM 629 O O . PHE A 1 78 ? -2.202 0.221 -6.386 1.00 93.69 78 PHE A O 1
ATOM 636 N N . ASN A 1 79 ? -1.489 0.337 -8.526 1.00 94.00 79 ASN A N 1
ATOM 637 C CA . ASN A 1 79 ? -2.374 1.434 -8.947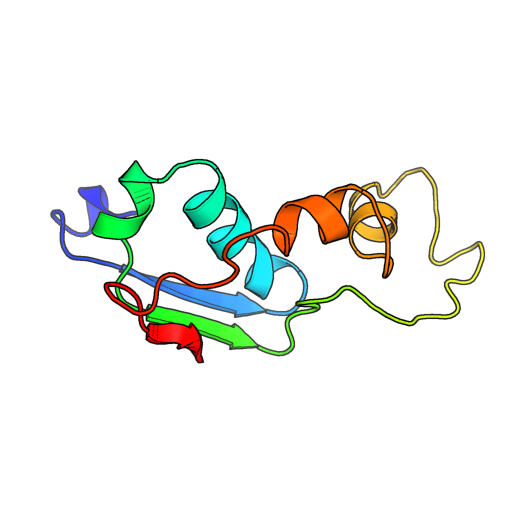 1.00 94.00 79 ASN A CA 1
ATOM 638 C C . ASN A 1 79 ? -3.664 0.975 -9.650 1.00 94.00 79 ASN A C 1
ATOM 640 O O . ASN A 1 79 ? -4.480 1.789 -10.068 1.00 94.00 79 ASN A O 1
ATOM 644 N N . SER A 1 80 ? -3.879 -0.332 -9.802 1.00 94.19 80 SER A N 1
ATOM 645 C CA . SER A 1 80 ? -5.080 -0.849 -10.468 1.00 94.19 80 SER A CA 1
ATOM 646 C C . SER A 1 80 ? -6.359 -0.608 -9.653 1.00 94.19 80 SER A C 1
ATOM 648 O O . SER A 1 80 ? -6.350 -0.664 -8.426 1.00 94.19 80 SER A O 1
ATOM 650 N N . PHE A 1 81 ? -7.495 -0.458 -10.340 1.00 91.25 81 PHE A N 1
ATOM 651 C CA . PHE A 1 81 ? -8.846 -0.322 -9.771 1.00 91.25 81 PHE A CA 1
ATOM 652 C C . PHE A 1 81 ? -9.031 0.877 -8.827 1.00 91.25 81 PHE A C 1
ATOM 654 O O . PHE A 1 81 ? -9.556 1.900 -9.243 1.00 91.25 81 PHE A O 1
ATOM 661 N N . GLN A 1 82 ? -8.633 0.732 -7.563 1.00 92.31 82 GLN A N 1
ATOM 662 C CA . GLN A 1 82 ? -8.812 1.722 -6.507 1.00 92.31 82 GLN A CA 1
ATOM 663 C C . GLN A 1 82 ? -7.463 1.951 -5.832 1.00 92.31 82 GLN A C 1
ATOM 665 O O . GLN A 1 82 ? -6.876 1.012 -5.278 1.00 92.31 82 GLN A O 1
ATOM 670 N N . GLU A 1 83 ? -6.996 3.195 -5.889 1.00 91.44 83 GLU A N 1
ATOM 671 C CA . GLU A 1 83 ? -5.692 3.615 -5.374 1.00 91.44 83 GLU A CA 1
ATOM 672 C C . GLU A 1 83 ? -5.709 4.023 -3.896 1.00 91.44 83 GLU A C 1
ATOM 674 O O . GLU A 1 83 ? -4.741 3.771 -3.171 1.00 91.44 83 GLU A O 1
ATOM 679 N N . THR A 1 84 ? -6.799 4.655 -3.457 1.00 93.19 84 THR A N 1
ATOM 680 C CA . THR A 1 84 ? -6.992 5.205 -2.105 1.00 93.19 84 THR A CA 1
ATOM 681 C C . THR A 1 84 ? -8.334 4.769 -1.517 1.00 93.19 84 THR A C 1
ATOM 683 O O . THR A 1 84 ? -9.260 4.420 -2.248 1.00 93.19 84 THR A O 1
ATOM 686 N N . PHE A 1 85 ? -8.445 4.769 -0.188 1.00 94.94 85 PHE A N 1
ATOM 687 C CA . PHE A 1 85 ? -9.654 4.391 0.558 1.00 94.94 85 PHE A CA 1
ATOM 688 C C . PHE A 1 85 ? -10.113 5.564 1.435 1.00 94.94 85 PHE A C 1
ATOM 690 O O . PHE A 1 85 ? -10.033 5.521 2.665 1.00 94.94 85 PHE A O 1
ATOM 697 N N . ASP A 1 86 ? -10.509 6.649 0.767 1.00 92.81 86 ASP A N 1
ATOM 698 C CA . ASP A 1 86 ? -10.752 7.967 1.376 1.00 92.81 86 ASP A CA 1
ATOM 699 C C . ASP A 1 86 ? -12.008 8.015 2.263 1.00 92.81 86 ASP A C 1
ATOM 701 O O . ASP A 1 86 ? -12.174 8.925 3.071 1.00 92.81 86 ASP A O 1
ATOM 705 N N . ASP A 1 87 ? -12.882 7.012 2.156 1.00 92.38 87 ASP A N 1
ATOM 706 C CA . ASP A 1 87 ? -14.039 6.822 3.035 1.00 92.38 87 ASP A CA 1
ATOM 707 C C . ASP A 1 87 ? -13.630 6.558 4.492 1.00 92.38 87 ASP A C 1
ATOM 709 O O . ASP A 1 87 ? -14.389 6.838 5.421 1.00 92.38 87 ASP A O 1
ATOM 713 N N . GLN A 1 88 ? -12.431 6.010 4.695 1.00 93.12 88 GLN A N 1
ATOM 714 C CA . GLN A 1 88 ? -11.943 5.596 6.005 1.00 93.12 88 GLN A CA 1
ATOM 715 C C . GLN A 1 88 ? -10.601 6.229 6.367 1.00 93.12 88 GLN A C 1
ATOM 717 O O . GLN A 1 88 ? -10.360 6.459 7.555 1.00 93.12 88 GLN A O 1
ATOM 722 N N . ILE A 1 89 ? -9.717 6.468 5.398 1.00 97.00 89 ILE A N 1
ATOM 723 C CA . ILE A 1 89 ? -8.307 6.801 5.625 1.00 97.00 89 ILE A CA 1
ATOM 724 C C . ILE A 1 89 ? -7.993 8.148 4.986 1.00 97.00 89 ILE A C 1
ATOM 726 O O . ILE A 1 89 ? -8.292 8.371 3.821 1.00 97.00 89 ILE A O 1
ATOM 730 N N . SER A 1 90 ? -7.331 9.027 5.734 1.00 96.62 90 SER A N 1
ATOM 731 C CA . SER A 1 90 ? -6.808 10.276 5.179 1.00 96.62 90 SER A CA 1
ATOM 732 C C . SER A 1 90 ? -5.410 10.069 4.592 1.00 96.62 90 SER A C 1
ATOM 734 O O . SER A 1 90 ? -4.553 9.442 5.225 1.00 96.62 90 SER A O 1
ATOM 736 N N . TYR A 1 91 ? -5.167 10.616 3.401 1.00 93.12 91 TYR A N 1
ATOM 737 C CA . TYR A 1 91 ? -3.884 10.550 2.701 1.00 93.12 91 TYR A CA 1
ATOM 738 C C . TYR A 1 91 ? -3.279 11.948 2.557 1.00 93.12 91 TYR A C 1
ATOM 740 O O . TYR A 1 91 ? -3.981 12.904 2.223 1.00 93.12 91 TYR A O 1
ATOM 748 N N . THR A 1 92 ? -1.975 12.088 2.801 1.00 90.50 92 THR A N 1
ATOM 749 C CA . THR A 1 92 ? -1.237 13.355 2.627 1.00 90.50 92 THR A CA 1
ATOM 750 C C . THR A 1 92 ? 0.173 13.106 2.111 1.00 90.50 92 THR A C 1
ATOM 752 O O . THR A 1 92 ? 0.838 12.169 2.606 1.00 90.50 92 THR A O 1
#

Sequence (92 aa):
MYERANRHRVNIIGHSQDGMTPRWALRFWPDTRSMVNNMVGLAPAKHGIDRQLSDDDLSPWIPARWQFAHGSQVMCAFNSFQETFDDQISYT

Radius of gyration: 14.59 Å; chains: 1; bounding box: 38×22×40 Å

Foldseek 3Di:
DCVVVVNAADEAEAEEQGLQVVLVCCLVPVVCLSRHAEREYHNYLLQADPDPQDVVLVDVVCVVSQCRHRPRPNSCSCCPDDNDDVVGYHYD

pLDDT: mean 88.81, std 10.54, range [55.31, 97.81]

Secondary structure (DSSP, 8-state):
-TGGGTTPPEEEEEEGGGGTHHHHHHHH-GGGGGGEEEEEEES--BTBB-----TTTT-TT-HHHHHTBTT-HHHHHHHSS----TTT-EE-